Protein AF-A0A959TB18-F1 (afdb_monomer)

Sequence (95 aa):
MDSKVKIVDEQTGRIMEGRRYSDGLHQAIESKENVKVEAATQTYATVTLQNYFRMYHKLSGMTGTAETEAQEFWDIYKLDVMVIPTNRPVVRQDS

Structure (mmCIF, N/CA/C/O backbone):
data_AF-A0A959TB18-F1
#
_entry.id   AF-A0A959TB18-F1
#
loop_
_atom_site.group_PDB
_atom_site.id
_atom_site.type_symbol
_atom_site.label_atom_id
_atom_site.label_alt_id
_atom_site.label_comp_id
_atom_site.label_asym_id
_atom_site.label_entity_id
_atom_site.label_seq_id
_atom_site.pdbx_PDB_ins_code
_atom_site.Cartn_x
_atom_site.Cartn_y
_atom_site.Cartn_z
_atom_site.occupancy
_atom_site.B_iso_or_equiv
_atom_site.auth_seq_id
_atom_site.auth_comp_id
_atom_site.auth_asym_id
_atom_site.auth_atom_id
_atom_site.pdbx_PDB_model_num
ATOM 1 N N . MET A 1 1 ? -10.235 22.723 35.438 1.00 44.12 1 MET A N 1
ATOM 2 C CA . MET A 1 1 ? -9.561 21.408 35.428 1.00 44.12 1 MET A CA 1
ATOM 3 C C . MET A 1 1 ? -10.374 20.520 34.515 1.00 44.12 1 MET A C 1
ATOM 5 O O . MET A 1 1 ? -11.566 20.402 34.759 1.00 44.12 1 MET A O 1
ATOM 9 N N . ASP A 1 2 ? -9.782 20.018 33.432 1.00 63.84 2 ASP A N 1
ATOM 10 C CA . ASP A 1 2 ? -10.493 19.215 32.433 1.00 63.84 2 ASP A CA 1
ATOM 11 C C . ASP A 1 2 ? -11.158 17.999 33.082 1.00 63.84 2 ASP A C 1
ATOM 13 O O . ASP A 1 2 ? -10.480 17.104 33.585 1.00 63.84 2 ASP A O 1
ATOM 17 N N . SER A 1 3 ? -12.490 17.973 33.086 1.00 73.62 3 SER A N 1
ATOM 18 C CA . SER A 1 3 ? -13.300 16.845 33.545 1.00 73.62 3 SER A CA 1
ATOM 19 C C . SER A 1 3 ? -13.194 15.695 32.541 1.00 73.62 3 SER A C 1
ATOM 21 O O . SER A 1 3 ? -14.125 15.463 31.781 1.00 73.62 3 SER A O 1
ATOM 23 N N . LYS A 1 4 ? -12.042 15.019 32.474 1.00 80.25 4 LYS A N 1
ATOM 24 C CA . LYS A 1 4 ? -11.808 13.844 31.621 1.00 80.25 4 LYS A CA 1
ATOM 25 C C . LYS A 1 4 ? -11.140 12.732 32.416 1.00 80.25 4 LYS A C 1
ATOM 27 O O . LYS A 1 4 ? -10.261 12.991 33.238 1.00 80.25 4 LYS A O 1
ATOM 32 N N . VAL A 1 5 ? -11.527 11.492 32.136 1.00 86.31 5 VAL A N 1
ATOM 33 C CA . VAL A 1 5 ? -10.887 10.308 32.715 1.00 86.31 5 VAL A CA 1
ATOM 34 C C . VAL A 1 5 ? -9.513 10.136 32.070 1.00 86.31 5 VAL A C 1
ATOM 36 O O . VAL A 1 5 ? -9.397 10.056 30.848 1.00 86.31 5 VAL A O 1
ATOM 39 N N . LYS A 1 6 ? -8.460 10.075 32.889 1.00 88.50 6 LYS A N 1
ATOM 40 C CA . LYS A 1 6 ? -7.093 9.800 32.435 1.00 88.50 6 LYS A CA 1
ATOM 41 C C . LYS A 1 6 ? -6.610 8.478 33.022 1.00 88.50 6 LYS A C 1
ATOM 43 O O . LYS A 1 6 ? -6.776 8.234 34.213 1.00 88.50 6 LYS A O 1
ATOM 48 N N . ILE A 1 7 ? -6.016 7.633 32.183 1.00 89.88 7 ILE A N 1
ATOM 49 C CA . ILE A 1 7 ? -5.442 6.354 32.616 1.00 89.88 7 ILE A CA 1
ATOM 50 C C . ILE A 1 7 ? -4.063 6.621 33.221 1.00 89.88 7 ILE A C 1
ATOM 52 O O . ILE A 1 7 ? -3.277 7.389 32.662 1.00 89.88 7 ILE A O 1
ATOM 56 N N . VAL A 1 8 ? -3.782 5.993 34.359 1.00 90.75 8 VAL A N 1
ATOM 57 C CA . VAL A 1 8 ? -2.499 6.085 35.058 1.00 90.75 8 VAL A CA 1
ATOM 58 C C . VAL A 1 8 ? -1.816 4.726 34.997 1.00 90.75 8 VAL A C 1
ATOM 60 O O . VAL A 1 8 ? -2.454 3.700 35.219 1.00 90.75 8 VAL A O 1
ATOM 63 N N . ASP A 1 9 ? -0.531 4.730 34.663 1.00 91.88 9 ASP A N 1
ATOM 64 C CA . ASP A 1 9 ? 0.304 3.534 34.674 1.00 91.88 9 ASP A CA 1
ATOM 65 C C . ASP A 1 9 ? 0.557 3.057 36.116 1.00 91.88 9 ASP A C 1
ATOM 67 O O . ASP A 1 9 ? 0.961 3.845 36.972 1.00 91.88 9 ASP A O 1
ATOM 71 N N . GLU A 1 10 ? 0.327 1.769 36.381 1.00 90.88 10 GLU A N 1
ATOM 72 C CA . GLU A 1 10 ? 0.378 1.192 37.733 1.00 90.88 10 GLU A CA 1
ATOM 73 C C . GLU A 1 10 ? 1.789 1.204 38.343 1.00 90.88 10 GLU A C 1
ATOM 75 O O . GLU A 1 10 ? 1.941 1.384 39.549 1.00 90.88 10 GLU A O 1
ATOM 80 N N . GLN A 1 11 ? 2.833 1.051 37.524 1.00 88.75 11 GLN A N 1
ATOM 81 C CA . GLN A 1 11 ? 4.213 0.966 38.008 1.00 88.75 11 GLN A CA 1
ATOM 82 C C . GLN A 1 11 ? 4.833 2.344 38.241 1.00 88.75 11 GLN A C 1
ATOM 84 O O . GLN A 1 11 ? 5.608 2.538 39.175 1.00 88.75 11 GLN A O 1
ATOM 89 N N . THR A 1 12 ? 4.528 3.301 37.365 1.00 90.44 12 THR A N 1
ATOM 90 C CA . THR A 1 12 ? 5.213 4.599 37.319 1.00 90.44 12 THR A CA 1
ATOM 91 C C . THR A 1 12 ? 4.365 5.760 37.825 1.00 90.44 12 THR A C 1
ATOM 93 O O . THR A 1 12 ? 4.899 6.852 38.027 1.00 90.44 12 THR A O 1
ATOM 96 N N . GLY A 1 13 ? 3.051 5.570 37.988 1.00 89.00 13 GLY A N 1
ATOM 97 C CA . GLY A 1 13 ? 2.113 6.633 38.358 1.00 89.00 13 GLY A CA 1
ATOM 98 C C . GLY A 1 13 ? 1.964 7.720 37.288 1.00 89.00 13 GLY A C 1
ATOM 99 O O . GLY A 1 13 ? 1.396 8.780 37.553 1.00 89.00 13 GLY A O 1
ATOM 100 N N . ARG A 1 14 ? 2.495 7.499 36.076 1.00 90.81 14 ARG A N 1
ATOM 101 C CA . ARG A 1 14 ? 2.451 8.481 34.989 1.00 90.81 14 ARG A CA 1
ATOM 102 C C . ARG A 1 14 ? 1.101 8.458 34.285 1.00 90.81 14 ARG A C 1
ATOM 104 O O . ARG A 1 14 ? 0.519 7.403 34.044 1.00 90.81 14 ARG A O 1
ATOM 111 N N . ILE A 1 15 ? 0.642 9.644 33.901 1.00 88.25 15 ILE A N 1
ATOM 112 C CA . ILE A 1 15 ? -0.571 9.822 33.104 1.00 88.25 15 ILE A CA 1
ATOM 113 C C . ILE A 1 15 ? -0.301 9.366 31.667 1.00 88.25 15 ILE A C 1
ATOM 115 O O . ILE A 1 15 ? 0.606 9.869 31.005 1.00 88.25 15 ILE A O 1
ATOM 119 N N . MET A 1 16 ? -1.122 8.444 31.173 1.00 86.75 16 MET A N 1
ATOM 120 C CA . MET A 1 16 ? -1.085 7.960 29.797 1.00 86.75 16 MET A CA 1
ATOM 121 C C . MET A 1 16 ? -2.039 8.786 28.928 1.00 86.75 16 MET A C 1
ATOM 123 O O . MET A 1 16 ? -3.206 8.432 28.750 1.00 86.75 16 MET A O 1
ATOM 127 N N . GLU A 1 17 ? -1.561 9.914 28.401 1.00 82.00 17 GLU A N 1
ATOM 128 C CA . GLU A 1 17 ? -2.390 10.777 27.552 1.00 82.00 17 GLU A CA 1
ATOM 129 C C . GLU A 1 17 ? -2.829 10.066 26.261 1.00 82.00 17 GLU A C 1
ATOM 131 O O . GLU A 1 17 ? -2.062 9.340 25.631 1.00 82.00 17 GLU A O 1
ATOM 136 N N . GLY A 1 18 ? -4.100 10.243 25.889 1.00 78.88 18 GLY A N 1
ATOM 137 C CA . GLY A 1 18 ? -4.691 9.657 24.681 1.00 78.88 18 GLY A CA 1
ATOM 138 C C . GLY A 1 18 ? -5.085 8.178 24.779 1.00 78.88 18 GLY A C 1
ATOM 139 O O . GLY A 1 18 ? -5.758 7.682 23.876 1.00 78.88 18 GLY A O 1
ATOM 140 N N . ARG A 1 19 ? -4.737 7.462 25.859 1.00 86.19 19 ARG A N 1
ATOM 141 C CA . ARG A 1 19 ? -5.213 6.085 26.064 1.00 86.19 19 ARG A CA 1
ATOM 142 C C . ARG A 1 19 ? -6.651 6.058 26.583 1.00 86.19 19 ARG A C 1
ATOM 144 O O . ARG A 1 19 ? -6.992 6.755 27.536 1.00 86.19 19 ARG A O 1
ATOM 151 N N . ARG A 1 20 ? -7.469 5.180 25.996 1.00 86.50 20 ARG A N 1
ATOM 152 C CA . ARG A 1 20 ? -8.835 4.856 26.435 1.00 86.50 20 ARG A CA 1
ATOM 153 C C . ARG A 1 20 ? -8.975 3.343 26.589 1.00 86.50 20 ARG A C 1
ATOM 155 O O . ARG A 1 20 ? -8.254 2.590 25.939 1.00 86.50 20 ARG A O 1
ATOM 162 N N . TYR A 1 21 ? -9.887 2.906 27.452 1.00 85.62 21 TYR A N 1
ATOM 163 C CA . TYR A 1 21 ? -10.247 1.491 27.552 1.00 85.62 21 TYR A CA 1
ATOM 164 C C . TYR A 1 21 ? -11.178 1.102 26.394 1.00 85.62 21 TYR A C 1
ATOM 166 O O . TYR A 1 21 ? -12.058 1.877 26.018 1.00 85.62 21 TYR A O 1
ATOM 174 N N . SER A 1 22 ? -10.974 -0.086 25.828 1.00 83.69 22 SER A N 1
ATOM 175 C CA . SER A 1 22 ? -11.767 -0.607 24.708 1.00 83.69 22 SER A CA 1
ATOM 176 C C . SER A 1 22 ? -13.164 -1.080 25.141 1.00 83.69 22 SER A C 1
ATOM 178 O O . SER A 1 22 ? -13.504 -1.053 26.324 1.00 83.69 22 SER A O 1
ATOM 180 N N . ASP A 1 23 ? -13.976 -1.507 24.170 1.00 82.25 23 ASP A N 1
ATOM 181 C CA . ASP A 1 23 ? -15.240 -2.235 24.376 1.00 82.25 23 ASP A CA 1
ATOM 182 C C . ASP A 1 23 ? -16.279 -1.521 25.256 1.00 82.25 23 ASP A C 1
ATOM 184 O O . ASP A 1 23 ? -17.047 -2.144 25.985 1.00 82.25 23 ASP A O 1
ATOM 188 N N . GLY A 1 24 ? -16.313 -0.187 25.205 1.00 83.50 24 GLY A N 1
ATOM 189 C CA . GLY A 1 24 ? -17.279 0.607 25.970 1.00 83.50 24 GLY A CA 1
ATOM 190 C C . GLY A 1 24 ? -16.896 0.828 27.439 1.00 83.50 24 GLY A C 1
ATOM 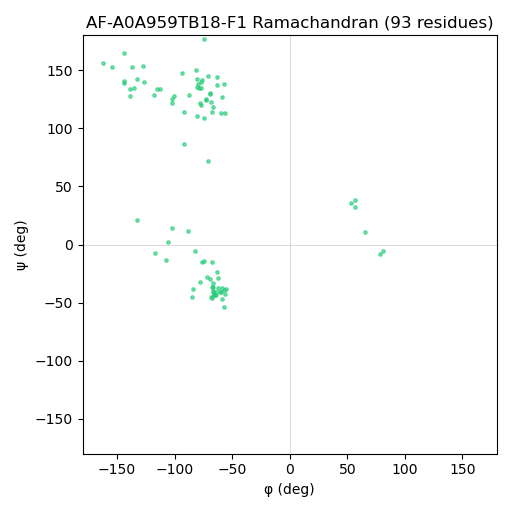191 O O . GLY A 1 24 ? -17.562 1.594 28.139 1.00 83.50 24 GLY A O 1
ATOM 192 N N . LEU A 1 25 ? -15.817 0.200 27.923 1.00 89.00 25 LEU A N 1
ATOM 193 C CA . LEU A 1 25 ? -15.403 0.279 29.326 1.00 89.00 25 LEU A CA 1
ATOM 194 C C . LEU A 1 25 ? -15.040 1.711 29.732 1.00 89.00 25 LEU A C 1
ATOM 196 O O . LEU A 1 25 ? -15.353 2.148 30.837 1.00 89.00 25 LEU A O 1
ATOM 200 N N . HIS A 1 26 ? -14.410 2.469 28.836 1.00 88.69 26 HIS A N 1
ATOM 201 C CA . HIS A 1 26 ? -14.037 3.849 29.129 1.00 88.69 26 HIS A CA 1
ATOM 202 C C . HIS A 1 26 ? -15.267 4.747 29.298 1.00 88.69 26 HIS A C 1
ATOM 204 O O . HIS A 1 26 ? -15.316 5.547 30.226 1.00 88.69 26 HIS A O 1
ATOM 210 N N . GLN A 1 27 ? -16.292 4.549 28.468 1.00 87.69 27 GLN A N 1
ATOM 211 C CA . GLN A 1 27 ? -17.565 5.260 28.549 1.00 87.69 27 GLN A CA 1
ATOM 212 C C . GLN A 1 27 ? -18.331 4.889 29.823 1.00 87.69 27 GLN A C 1
ATOM 214 O O . GLN A 1 27 ? -18.957 5.752 30.440 1.00 87.69 27 GLN A O 1
ATOM 219 N N . ALA A 1 28 ? -18.256 3.626 30.255 1.00 89.31 28 ALA A N 1
ATOM 220 C CA . ALA A 1 28 ? -18.831 3.188 31.524 1.00 89.31 28 ALA A CA 1
ATOM 221 C C . ALA A 1 28 ? -18.154 3.874 32.723 1.00 89.31 28 ALA A C 1
ATOM 223 O O . ALA A 1 28 ? -1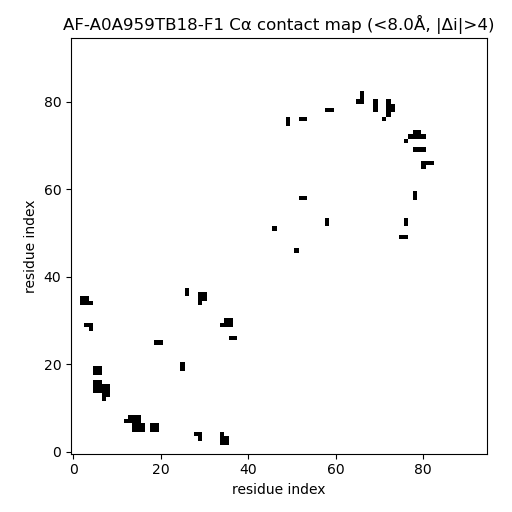8.839 4.303 33.650 1.00 89.31 28 ALA A O 1
ATOM 224 N N . ILE A 1 29 ? -16.826 4.035 32.688 1.00 90.00 29 ILE A N 1
ATOM 225 C CA . ILE A 1 29 ? -16.070 4.749 33.729 1.00 90.00 29 ILE A CA 1
ATOM 226 C C . ILE A 1 29 ? -16.393 6.248 33.705 1.00 90.00 29 IL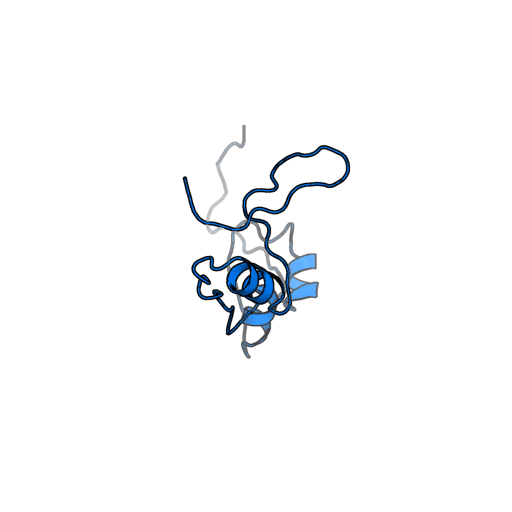E A C 1
ATOM 228 O O . ILE A 1 29 ? -16.673 6.816 34.755 1.00 90.00 29 ILE A O 1
ATOM 232 N N . GLU A 1 30 ? -16.421 6.881 32.529 1.00 89.94 30 GLU A N 1
ATOM 233 C CA . GLU A 1 30 ? -16.841 8.283 32.387 1.00 89.94 30 GLU A CA 1
ATOM 234 C C . GLU A 1 30 ? -18.252 8.496 32.959 1.00 89.94 30 GLU A C 1
ATOM 23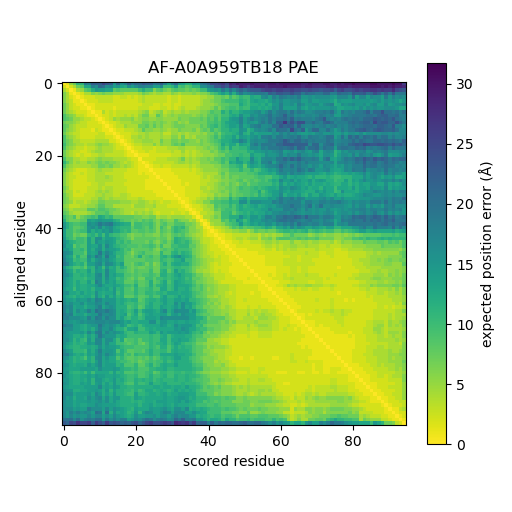6 O O . GLU A 1 30 ? -18.473 9.436 33.719 1.00 89.94 30 GLU A O 1
ATOM 241 N N . SER A 1 31 ? -19.179 7.572 32.684 1.00 87.81 31 SER A N 1
ATOM 242 C CA . SER A 1 31 ? -20.546 7.612 33.220 1.00 87.81 31 SER A CA 1
ATOM 243 C C . SER A 1 31 ? -20.584 7.440 34.741 1.00 87.81 31 SER A C 1
ATOM 245 O O . SER A 1 31 ? -21.299 8.169 35.425 1.00 87.81 31 SER A O 1
ATOM 247 N N . LYS A 1 32 ? -19.800 6.501 35.288 1.00 91.44 32 LYS A N 1
ATOM 248 C CA . LYS A 1 32 ? -19.695 6.255 36.736 1.00 91.44 32 LYS A CA 1
ATOM 249 C C . LYS A 1 32 ? -19.182 7.486 37.488 1.00 91.44 32 LYS A C 1
ATOM 251 O O . LYS A 1 32 ? -19.685 7.796 38.562 1.00 91.44 32 LYS A O 1
ATOM 256 N N . GLU A 1 33 ? -18.198 8.181 36.926 1.00 90.38 33 GLU A N 1
ATOM 257 C CA . GLU A 1 33 ? -17.553 9.343 37.551 1.00 90.38 33 GLU A CA 1
ATOM 258 C C . GLU A 1 33 ? -18.272 10.673 37.235 1.00 90.38 33 GLU A C 1
ATOM 260 O O . GLU A 1 33 ? -17.739 11.747 37.511 1.00 90.38 33 GLU A O 1
ATOM 265 N N . ASN A 1 34 ? -19.488 10.623 36.667 1.00 85.38 34 ASN A N 1
ATOM 266 C CA . ASN A 1 34 ? -20.271 11.794 36.242 1.00 85.38 34 ASN A CA 1
ATOM 267 C C . ASN A 1 34 ? -19.494 12.750 35.314 1.00 85.38 34 ASN A C 1
ATOM 269 O O . ASN A 1 34 ? -19.649 13.973 35.357 1.00 85.38 34 ASN A O 1
ATOM 273 N N . VAL A 1 35 ? -18.649 12.181 34.458 1.00 87.94 35 VAL A N 1
ATOM 274 C CA . VAL A 1 35 ? -17.875 12.893 33.444 1.00 87.94 35 VAL A CA 1
ATOM 275 C C . VAL A 1 35 ? -18.642 12.897 32.120 1.00 87.94 35 VAL A C 1
ATOM 277 O O . VAL A 1 35 ? -19.372 11.962 31.793 1.00 87.94 35 VAL A O 1
ATOM 280 N N . LYS A 1 36 ? -18.481 13.963 31.324 1.00 84.12 36 LYS A N 1
ATOM 281 C CA . LYS A 1 36 ? -19.060 14.033 29.978 1.00 84.12 36 LYS A CA 1
ATOM 282 C C . LYS A 1 36 ? -18.510 12.890 29.120 1.00 84.12 36 LYS A C 1
ATOM 284 O O . LYS A 1 36 ? -17.334 12.904 28.769 1.00 84.12 36 LYS A O 1
ATOM 289 N N . VAL A 1 37 ? -19.383 11.961 28.742 1.00 83.94 37 VAL A N 1
ATOM 290 C CA . VAL A 1 37 ? -19.050 10.866 27.825 1.00 83.94 37 VAL A CA 1
ATOM 291 C C . VAL A 1 37 ? -18.769 11.449 26.444 1.00 83.94 37 VAL A C 1
ATOM 293 O O . VAL A 1 37 ? -19.633 12.087 25.835 1.00 83.94 37 VAL A O 1
ATOM 296 N N . GLU A 1 38 ? -17.550 11.264 25.945 1.00 76.44 38 GLU A N 1
ATOM 297 C CA . GLU A 1 38 ? -17.226 11.670 24.577 1.00 76.44 38 GLU A CA 1
ATOM 298 C C . GLU A 1 38 ? -17.742 10.627 23.586 1.00 76.44 38 GLU A C 1
ATOM 300 O O . GLU A 1 38 ? -17.582 9.421 23.791 1.00 76.44 38 GLU A O 1
ATOM 305 N N . ALA A 1 39 ? -18.323 11.091 22.477 1.00 72.81 39 ALA A N 1
ATOM 306 C CA . ALA A 1 39 ? -18.724 10.210 21.391 1.00 72.81 39 ALA A CA 1
ATOM 307 C C . ALA A 1 39 ? -17.496 9.452 20.864 1.00 72.81 39 ALA A C 1
ATOM 309 O O . ALA A 1 39 ? -16.477 10.058 20.527 1.00 72.81 39 ALA A O 1
ATOM 310 N N . ALA A 1 40 ? -17.586 8.124 20.806 1.00 70.31 40 ALA A N 1
ATOM 311 C CA . ALA A 1 40 ? -16.543 7.320 20.194 1.00 70.31 40 ALA A CA 1
ATOM 312 C C . ALA A 1 40 ? -16.544 7.578 18.684 1.00 70.31 40 ALA A C 1
ATOM 314 O O . ALA A 1 40 ? -17.551 7.360 18.009 1.00 70.31 40 ALA A O 1
ATOM 315 N N . THR A 1 41 ? -15.415 8.024 18.141 1.00 74.19 41 THR A N 1
ATOM 316 C CA . THR A 1 41 ? -15.178 7.949 16.703 1.00 74.19 41 THR A CA 1
ATOM 317 C C . THR A 1 41 ? -15.039 6.480 16.327 1.00 74.19 41 THR A C 1
ATOM 319 O O . THR A 1 41 ? -14.106 5.802 16.753 1.00 74.19 41 THR A O 1
ATOM 322 N N . GLN A 1 42 ? -15.994 5.977 15.550 1.00 77.81 42 GLN A N 1
ATOM 323 C CA . GLN A 1 42 ? -15.983 4.611 15.046 1.00 77.81 42 GLN A CA 1
ATOM 324 C C . GLN A 1 42 ? -15.507 4.602 13.594 1.00 77.81 42 GLN A C 1
ATOM 326 O O . GLN A 1 42 ? -16.050 5.310 12.745 1.00 77.81 42 GLN A O 1
ATOM 331 N N . THR A 1 43 ? -14.510 3.775 13.295 1.00 84.31 43 THR A N 1
ATOM 332 C CA . THR A 1 43 ? -14.124 3.491 11.912 1.00 84.31 43 THR A CA 1
ATOM 333 C C . THR A 1 43 ? -15.173 2.571 11.292 1.00 84.31 43 THR A C 1
ATOM 335 O O . THR A 1 43 ? -15.268 1.405 11.664 1.00 84.31 43 THR A O 1
ATOM 338 N N . TYR A 1 44 ? -15.975 3.096 10.364 1.00 86.69 44 TYR A N 1
ATOM 339 C CA . TYR A 1 44 ? -17.042 2.334 9.697 1.00 86.69 44 TYR A CA 1
ATOM 340 C C . TYR A 1 44 ? -16.531 1.403 8.595 1.00 86.69 44 TYR A C 1
ATOM 342 O O . TYR A 1 44 ? -17.117 0.352 8.353 1.00 86.69 44 TYR A O 1
ATOM 350 N N . ALA A 1 45 ? -15.457 1.795 7.911 1.00 90.06 45 ALA A N 1
ATOM 351 C CA . ALA A 1 45 ? -14.870 1.030 6.823 1.00 90.06 45 ALA A CA 1
ATOM 352 C C . ALA A 1 45 ? -13.350 1.164 6.853 1.00 90.06 45 ALA A C 1
ATOM 354 O O . ALA A 1 45 ? -12.817 2.251 7.082 1.00 90.06 45 ALA A O 1
ATOM 355 N N . THR A 1 46 ? -12.670 0.056 6.575 1.00 91.94 46 THR A N 1
ATOM 356 C CA . THR A 1 46 ? -11.212 -0.012 6.512 1.00 91.94 46 THR A CA 1
ATOM 357 C C . THR A 1 46 ? -10.817 -0.805 5.280 1.00 91.94 46 THR A C 1
ATOM 359 O O . THR A 1 46 ? -11.354 -1.881 5.028 1.00 91.94 46 THR A O 1
ATOM 362 N N . VAL A 1 47 ? -9.844 -0.296 4.532 1.00 95.88 47 VAL A N 1
ATOM 363 C CA . VAL A 1 47 ? -9.20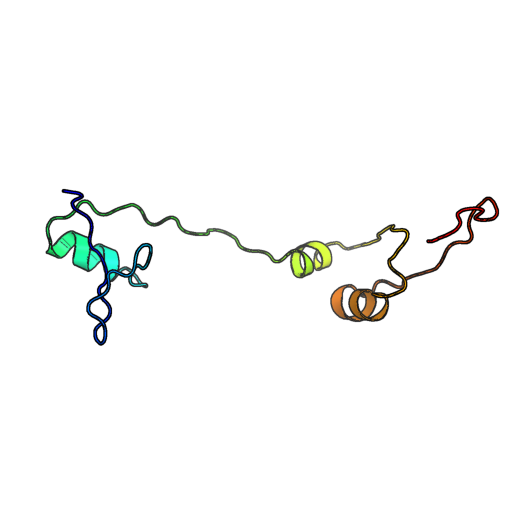7 -1.027 3.439 1.00 95.88 47 VAL A CA 1
ATOM 364 C C . VAL A 1 47 ? -7.730 -0.653 3.397 1.00 95.88 47 VAL A C 1
ATOM 366 O O . VAL A 1 47 ? -7.371 0.506 3.599 1.00 95.88 47 VAL A O 1
ATOM 369 N N . THR A 1 48 ? -6.857 -1.631 3.167 1.00 96.81 48 THR A N 1
ATOM 370 C CA . THR A 1 48 ? -5.446 -1.354 2.872 1.00 96.81 48 THR A CA 1
ATOM 371 C C . THR A 1 48 ? -5.310 -0.989 1.398 1.00 96.81 48 THR A C 1
ATOM 373 O O . THR A 1 48 ? -6.062 -1.496 0.567 1.00 96.81 48 THR A O 1
ATOM 376 N N . LEU A 1 49 ? -4.329 -0.158 1.037 1.00 93.75 49 LEU A N 1
ATOM 377 C CA . LEU A 1 49 ? -4.080 0.172 -0.375 1.00 93.75 49 LEU A CA 1
ATOM 378 C C . LEU A 1 49 ? -3.858 -1.090 -1.226 1.00 93.75 49 LEU A C 1
ATOM 380 O O . LEU A 1 49 ? -4.386 -1.189 -2.330 1.00 93.75 49 LEU A O 1
ATOM 384 N N . GLN A 1 50 ? -3.164 -2.086 -0.668 1.00 92.69 50 GLN A N 1
ATOM 385 C CA . GLN A 1 50 ? -2.938 -3.379 -1.313 1.00 92.69 50 GLN A CA 1
ATOM 386 C C . GLN A 1 50 ? -4.254 -4.076 -1.682 1.00 92.69 50 GLN A C 1
ATOM 388 O O . GLN A 1 50 ? -4.478 -4.421 -2.842 1.00 92.69 50 GLN A O 1
ATOM 393 N N . ASN A 1 51 ? -5.158 -4.244 -0.711 1.00 93.88 51 ASN A N 1
ATOM 394 C CA . ASN A 1 51 ? -6.441 -4.906 -0.948 1.00 93.88 51 ASN A CA 1
ATOM 395 C C . ASN A 1 51 ? -7.347 -4.081 -1.857 1.00 93.88 51 ASN A C 1
ATOM 397 O O . ASN A 1 51 ? -8.025 -4.648 -2.708 1.00 93.88 51 ASN A O 1
ATOM 401 N N . TYR A 1 52 ? -7.315 -2.757 -1.724 1.00 96.88 52 TYR A N 1
ATOM 402 C CA . TYR A 1 52 ? -8.082 -1.861 -2.578 1.00 96.88 52 TYR A CA 1
ATOM 403 C C . TYR A 1 52 ? -7.721 -2.038 -4.060 1.00 96.88 52 TYR A C 1
ATOM 405 O O . TYR A 1 52 ? -8.607 -2.208 -4.894 1.00 96.88 52 TYR A O 1
ATOM 413 N N . PHE A 1 53 ? -6.429 -2.083 -4.402 1.00 96.00 53 PHE A N 1
ATOM 414 C CA . PHE A 1 53 ? -6.005 -2.282 -5.792 1.00 96.00 53 PHE A CA 1
ATOM 415 C C . PHE A 1 53 ? -6.242 -3.706 -6.310 1.00 96.00 53 PHE A C 1
ATOM 417 O O . PHE A 1 53 ? -6.511 -3.884 -7.497 1.00 96.00 53 PHE A O 1
ATOM 424 N N . ARG A 1 54 ? -6.238 -4.720 -5.437 1.00 93.69 54 ARG A N 1
ATOM 425 C CA . ARG A 1 54 ? -6.582 -6.104 -5.814 1.00 93.69 54 ARG A CA 1
ATOM 426 C C . ARG A 1 54 ? -8.052 -6.298 -6.195 1.00 93.69 54 ARG A C 1
ATOM 428 O O . ARG A 1 54 ? -8.383 -7.323 -6.781 1.00 93.69 54 ARG A O 1
ATOM 435 N N . MET A 1 55 ? -8.927 -5.343 -5.878 1.00 94.56 55 MET A N 1
ATOM 436 C CA . MET A 1 55 ? -10.339 -5.391 -6.276 1.00 94.56 55 MET A CA 1
ATOM 437 C C . MET A 1 55 ? -10.564 -5.039 -7.754 1.00 94.56 55 MET A C 1
ATOM 439 O O . MET A 1 55 ? -11.644 -5.301 -8.280 1.00 94.56 55 MET A O 1
ATOM 443 N N . TYR A 1 56 ? -9.580 -4.448 -8.439 1.00 96.75 56 TYR A N 1
ATOM 444 C CA . TYR A 1 56 ? -9.716 -4.087 -9.849 1.00 96.75 56 TYR A CA 1
ATOM 445 C C . TYR A 1 56 ? -9.568 -5.319 -10.744 1.00 96.75 56 TYR A C 1
ATOM 447 O O . TYR A 1 56 ? -8.624 -6.092 -10.609 1.00 96.75 56 TYR A O 1
ATOM 455 N N . HIS A 1 57 ? -10.456 -5.459 -11.733 1.00 94.81 57 HIS A N 1
ATOM 456 C CA . HIS A 1 57 ? -10.351 -6.520 -12.745 1.00 94.81 57 HIS A CA 1
ATOM 457 C C . HIS A 1 57 ? -9.081 -6.414 -13.598 1.00 94.81 57 HIS A C 1
ATOM 459 O O . HIS A 1 57 ? -8.587 -7.416 -14.108 1.00 94.81 57 HIS A O 1
ATOM 465 N N . LYS A 1 58 ? -8.570 -5.192 -13.777 1.00 96.00 58 LYS A N 1
ATOM 466 C CA . LYS A 1 58 ? -7.329 -4.908 -14.490 1.00 96.00 58 LYS A CA 1
ATOM 467 C C . LYS A 1 58 ? -6.557 -3.844 -13.727 1.00 96.00 58 LYS A C 1
ATOM 469 O O . LYS A 1 58 ? -7.102 -2.780 -13.442 1.00 96.00 58 LYS A O 1
ATOM 474 N N . LEU A 1 59 ? -5.294 -4.133 -13.446 1.00 96.81 59 LEU A N 1
ATOM 475 C CA . LEU A 1 59 ? -4.383 -3.240 -12.748 1.00 96.81 59 LEU A CA 1
ATOM 476 C C . LEU A 1 59 ? -3.113 -3.061 -13.585 1.00 96.81 59 LEU A C 1
ATOM 478 O O . LEU A 1 59 ? -2.631 -4.004 -14.207 1.00 96.81 59 LEU A O 1
ATOM 482 N N . SER A 1 60 ? -2.601 -1.835 -13.633 1.00 96.44 60 SER A N 1
ATOM 483 C CA . SER A 1 60 ? -1.362 -1.472 -14.325 1.00 96.44 60 SER A CA 1
ATOM 484 C C . SER A 1 60 ? -0.770 -0.225 -13.678 1.00 96.44 60 SER A C 1
ATOM 486 O O . SER A 1 60 ? -1.520 0.599 -13.154 1.00 96.44 60 SER A O 1
ATOM 488 N N . GLY A 1 61 ? 0.547 -0.056 -13.756 1.00 96.12 61 GLY A N 1
ATOM 489 C CA . GLY A 1 61 ? 1.244 1.104 -13.205 1.00 96.12 61 GLY A CA 1
ATOM 490 C C . GLY A 1 61 ? 2.423 1.532 -14.072 1.00 96.12 61 GLY A C 1
ATOM 491 O O . GLY A 1 61 ? 2.866 0.789 -14.944 1.00 96.12 61 GLY A O 1
ATOM 492 N N . MET A 1 62 ? 2.918 2.745 -13.830 1.00 97.12 62 MET A N 1
ATOM 493 C CA . MET A 1 62 ? 4.104 3.286 -14.490 1.00 97.12 62 MET A CA 1
ATOM 494 C C . MET A 1 62 ? 4.970 4.025 -13.472 1.00 97.12 62 MET A C 1
ATOM 496 O O . MET A 1 62 ? 4.466 4.811 -12.672 1.00 97.12 62 MET A O 1
ATOM 500 N N . THR A 1 63 ? 6.272 3.766 -13.493 1.00 96.88 63 THR A N 1
ATOM 501 C CA . THR A 1 63 ? 7.271 4.482 -12.694 1.00 96.88 63 THR A CA 1
ATOM 502 C C . THR A 1 63 ? 8.661 4.234 -13.282 1.00 96.88 63 THR A C 1
ATOM 504 O 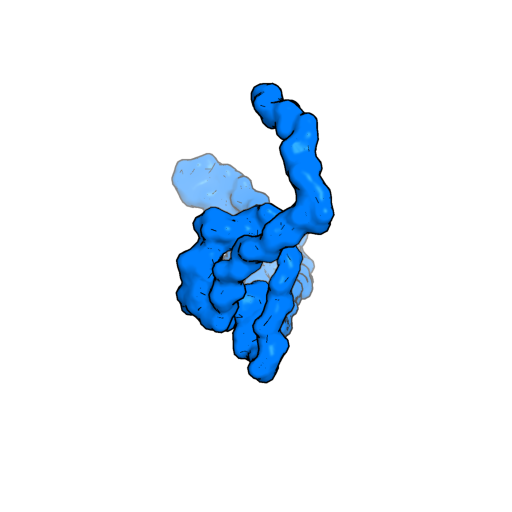O . THR A 1 63 ? 8.874 3.236 -13.967 1.00 96.88 63 THR A O 1
ATOM 507 N N . GLY A 1 64 ? 9.604 5.143 -13.028 1.00 96.06 64 GLY A N 1
ATOM 508 C CA . GLY A 1 64 ? 10.992 5.020 -13.483 1.00 96.06 64 GLY A CA 1
ATOM 509 C C . GLY A 1 64 ? 11.878 4.149 -12.588 1.00 96.06 64 GLY A C 1
ATOM 510 O O . GLY A 1 64 ? 13.034 3.936 -12.927 1.00 96.06 64 GLY A O 1
ATOM 511 N N . THR A 1 65 ? 11.367 3.677 -11.448 1.00 94.88 65 THR A N 1
ATOM 512 C CA . THR A 1 65 ? 12.172 3.015 -10.404 1.00 94.88 65 THR A CA 1
ATOM 513 C C . THR A 1 65 ? 11.555 1.706 -9.899 1.00 94.88 65 THR A C 1
ATOM 515 O O . THR A 1 65 ? 11.860 1.281 -8.794 1.00 94.88 65 THR A O 1
ATOM 518 N N . ALA A 1 66 ? 10.660 1.068 -10.663 1.00 94.62 66 ALA A N 1
ATOM 519 C CA . ALA A 1 66 ? 9.987 -0.167 -10.225 1.00 94.62 66 ALA A CA 1
ATOM 520 C C . ALA A 1 66 ? 10.876 -1.417 -10.266 1.00 94.62 66 ALA A C 1
ATOM 522 O O . ALA A 1 66 ? 10.489 -2.437 -9.706 1.00 94.62 66 ALA A O 1
ATOM 523 N N . GLU A 1 67 ? 12.025 -1.365 -10.943 1.00 94.94 67 GLU A N 1
ATOM 524 C CA . GLU A 1 67 ? 12.878 -2.539 -11.158 1.00 94.94 67 GLU A CA 1
ATOM 525 C C . GLU A 1 67 ? 13.337 -3.182 -9.841 1.00 94.94 67 GLU A C 1
ATOM 527 O O . GLU A 1 67 ? 13.346 -4.405 -9.732 1.00 94.94 67 GLU A O 1
ATOM 532 N N . THR A 1 68 ? 13.636 -2.378 -8.817 1.00 95.44 68 THR A N 1
ATOM 533 C CA . THR A 1 68 ? 14.085 -2.890 -7.512 1.00 95.44 68 THR A CA 1
ATOM 534 C C . THR A 1 68 ? 12.981 -3.616 -6.745 1.00 95.44 68 THR A C 1
ATOM 536 O O . THR A 1 68 ? 13.268 -4.560 -6.018 1.00 95.44 68 THR A O 1
ATOM 539 N N . GLU A 1 69 ? 11.719 -3.231 -6.958 1.00 95.75 69 GLU A N 1
ATOM 540 C CA . GLU A 1 69 ? 10.550 -3.755 -6.236 1.00 95.75 69 GLU A CA 1
ATOM 541 C C . GLU A 1 69 ? 9.750 -4.778 -7.062 1.00 95.75 69 GLU A C 1
ATOM 543 O O . GLU A 1 69 ? 8.606 -5.104 -6.736 1.00 95.75 69 GLU A O 1
ATOM 548 N N . ALA A 1 70 ? 10.320 -5.292 -8.158 1.00 95.31 70 ALA A N 1
ATOM 549 C CA . ALA A 1 70 ? 9.612 -6.167 -9.094 1.00 95.31 70 ALA A CA 1
ATOM 550 C C . ALA A 1 70 ? 9.028 -7.423 -8.422 1.00 95.31 70 ALA A C 1
ATOM 552 O O . ALA A 1 70 ? 7.898 -7.818 -8.715 1.00 95.31 70 ALA A O 1
ATOM 553 N N . GLN A 1 71 ? 9.767 -8.013 -7.479 1.00 96.56 71 GLN A N 1
ATOM 554 C CA . GLN A 1 71 ? 9.311 -9.185 -6.730 1.00 96.56 71 GLN A CA 1
ATOM 555 C C . GLN A 1 71 ? 8.080 -8.866 -5.867 1.00 96.56 71 GLN A C 1
ATOM 557 O O . GLN A 1 71 ? 7.107 -9.621 -5.875 1.00 96.56 71 GLN A O 1
ATOM 562 N N . GLU A 1 72 ? 8.075 -7.725 -5.172 1.00 95.94 72 GLU A N 1
ATOM 563 C CA . GLU A 1 72 ? 6.947 -7.315 -4.331 1.00 95.94 72 GLU A CA 1
ATOM 564 C C . GLU A 1 72 ? 5.697 -7.018 -5.178 1.00 95.94 72 GLU A C 1
ATOM 566 O O . GLU A 1 72 ? 4.587 -7.445 -4.836 1.00 95.94 72 GLU A O 1
ATOM 571 N N . PHE A 1 73 ? 5.869 -6.357 -6.331 1.00 96.25 73 PHE A N 1
ATOM 572 C CA . PHE A 1 73 ? 4.773 -6.111 -7.272 1.00 96.25 73 PHE A CA 1
ATOM 573 C C . PHE A 1 73 ? 4.128 -7.409 -7.771 1.00 96.25 73 PHE A C 1
ATOM 575 O O . PHE A 1 73 ? 2.894 -7.506 -7.834 1.00 96.25 73 PHE A O 1
ATOM 582 N N . TRP A 1 74 ? 4.929 -8.432 -8.064 1.00 95.25 74 TRP A N 1
ATOM 583 C CA . TRP A 1 74 ? 4.415 -9.739 -8.453 1.00 95.25 74 TRP A CA 1
ATOM 584 C C . TRP A 1 74 ? 3.698 -10.450 -7.301 1.00 95.25 74 TRP A C 1
ATOM 586 O O . TRP A 1 74 ? 2.588 -10.975 -7.466 1.00 95.25 74 TRP A O 1
ATOM 596 N N . ASP A 1 75 ? 4.292 -10.467 -6.112 1.00 95.44 75 ASP A N 1
ATOM 597 C CA . ASP A 1 75 ? 3.763 -11.222 -4.980 1.00 95.4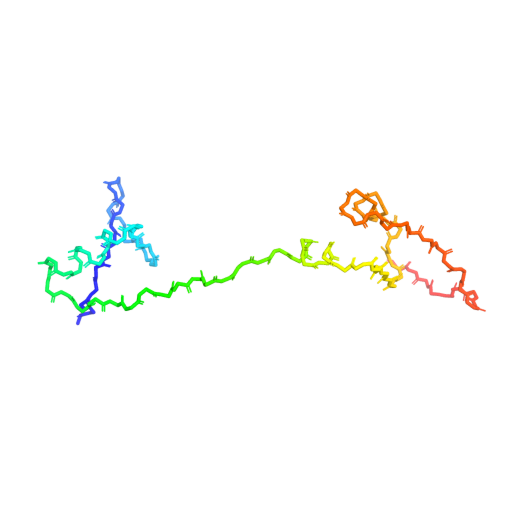4 75 ASP A CA 1
ATOM 598 C C . ASP A 1 75 ? 2.420 -10.670 -4.501 1.00 95.44 75 ASP A C 1
ATOM 600 O O . ASP A 1 75 ? 1.469 -11.440 -4.313 1.00 95.44 75 ASP A O 1
ATOM 604 N N . ILE A 1 76 ? 2.303 -9.343 -4.413 1.00 94.44 76 ILE A N 1
ATOM 605 C CA . ILE A 1 76 ? 1.109 -8.670 -3.896 1.00 94.44 76 ILE A CA 1
ATOM 606 C C . ILE A 1 76 ? 0.045 -8.479 -4.982 1.00 94.44 76 ILE A C 1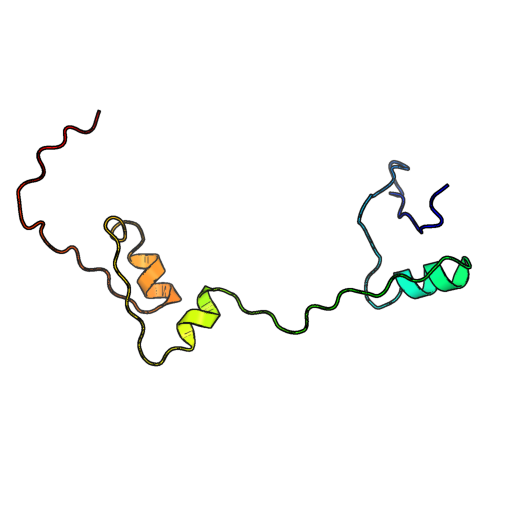
ATOM 608 O O . ILE A 1 76 ? -1.136 -8.746 -4.722 1.00 94.44 76 ILE A O 1
ATOM 612 N N . TYR A 1 77 ? 0.445 -8.035 -6.179 1.00 96.44 77 TYR A N 1
ATOM 613 C CA . TYR A 1 77 ? -0.471 -7.551 -7.220 1.00 96.44 77 TYR A CA 1
ATOM 614 C C . TYR A 1 77 ? -0.474 -8.375 -8.509 1.00 96.44 77 TYR A C 1
ATOM 616 O O . TYR A 1 77 ? -1.320 -8.121 -9.364 1.00 96.44 77 TYR A O 1
ATOM 624 N N . LYS A 1 78 ? 0.432 -9.352 -8.658 1.00 94.94 78 LYS A N 1
ATOM 625 C CA . LYS A 1 78 ? 0.636 -10.102 -9.913 1.00 94.94 78 LYS A CA 1
ATOM 626 C C . LYS A 1 78 ? 0.947 -9.172 -11.091 1.00 94.94 78 LYS A C 1
ATOM 628 O O . LYS A 1 78 ? 0.463 -9.378 -12.201 1.00 94.94 78 LYS A O 1
ATOM 633 N N . LEU A 1 79 ? 1.723 -8.123 -10.818 1.00 96.69 79 LEU A N 1
ATOM 634 C CA . LEU A 1 79 ? 2.189 -7.173 -11.820 1.00 96.69 79 LEU A CA 1
ATOM 635 C C . LEU A 1 79 ? 3.642 -7.470 -12.175 1.00 96.69 79 LEU A C 1
ATOM 637 O O . LEU A 1 79 ? 4.511 -7.405 -11.308 1.00 96.69 79 LEU A O 1
ATOM 641 N N . ASP A 1 80 ? 3.889 -7.739 -13.451 1.00 96.38 80 ASP A N 1
ATOM 642 C CA . ASP A 1 80 ? 5.239 -7.781 -14.001 1.00 96.38 80 ASP A CA 1
ATOM 643 C C . ASP A 1 80 ? 5.787 -6.365 -14.190 1.00 96.38 80 ASP A C 1
ATOM 645 O O . ASP A 1 80 ? 5.078 -5.449 -14.624 1.00 96.38 80 ASP A O 1
ATOM 649 N N . VAL A 1 81 ? 7.076 -6.193 -13.907 1.00 97.19 81 VAL A N 1
ATOM 650 C CA . VAL A 1 81 ? 7.803 -4.948 -14.167 1.00 97.19 81 VAL A CA 1
ATOM 651 C C . VAL A 1 81 ? 8.641 -5.123 -15.426 1.00 97.19 81 VAL A C 1
ATOM 653 O O . VAL A 1 81 ? 9.460 -6.032 -15.516 1.00 97.19 81 VAL A O 1
ATOM 656 N N . MET A 1 82 ? 8.459 -4.225 -16.395 1.00 96.62 82 MET A N 1
ATOM 657 C CA . MET A 1 82 ? 9.280 -4.173 -17.604 1.00 96.62 82 MET A CA 1
ATOM 658 C C . MET A 1 82 ? 10.034 -2.849 -17.690 1.00 96.62 82 MET A C 1
ATOM 660 O O . MET A 1 82 ? 9.431 -1.777 -17.608 1.00 96.62 82 MET A O 1
ATOM 664 N N . VAL A 1 83 ? 11.350 -2.925 -17.906 1.00 95.81 83 VAL A N 1
ATOM 665 C CA . VAL A 1 83 ? 12.202 -1.753 -18.133 1.00 95.81 83 VAL A CA 1
ATOM 666 C C . VAL A 1 83 ? 12.072 -1.318 -19.590 1.00 95.81 83 VAL A C 1
ATOM 668 O O . VAL A 1 83 ? 12.513 -2.007 -20.509 1.00 95.81 83 VAL A O 1
ATOM 671 N N . ILE A 1 84 ? 11.446 -0.163 -19.805 1.00 96.25 84 ILE A N 1
ATOM 672 C CA . ILE A 1 84 ? 11.286 0.422 -21.138 1.00 96.25 84 ILE A CA 1
ATOM 673 C C . ILE A 1 84 ? 12.513 1.288 -21.460 1.00 96.25 84 ILE A C 1
ATOM 675 O O . ILE A 1 84 ? 12.864 2.153 -20.652 1.00 96.25 84 ILE A O 1
ATOM 679 N N . PRO A 1 85 ? 13.166 1.104 -22.625 1.00 95.50 85 PRO A N 1
ATOM 680 C CA . PRO A 1 85 ? 14.324 1.904 -23.002 1.00 95.50 85 PRO A CA 1
ATOM 681 C C . PRO A 1 85 ? 13.960 3.384 -23.154 1.00 95.50 85 PRO A C 1
ATOM 683 O O . PRO A 1 85 ? 12.881 3.743 -23.635 1.00 95.50 85 PRO A O 1
ATOM 686 N N . THR A 1 86 ? 14.880 4.264 -22.764 1.00 96.31 86 THR A N 1
ATOM 687 C CA . THR A 1 86 ? 14.689 5.708 -22.903 1.00 96.31 86 THR A CA 1
ATOM 688 C C . THR A 1 86 ? 14.756 6.126 -24.371 1.00 96.31 86 THR A C 1
ATOM 690 O O . THR A 1 86 ? 15.554 5.618 -25.153 1.00 96.31 86 THR A O 1
ATOM 693 N N . ASN A 1 87 ? 13.954 7.123 -24.752 1.00 96.62 87 ASN A N 1
ATOM 694 C CA . ASN A 1 87 ? 13.957 7.653 -26.122 1.00 96.62 87 ASN A CA 1
ATOM 695 C C . ASN A 1 87 ? 15.302 8.299 -26.522 1.00 96.62 87 ASN A C 1
ATOM 697 O O . ASN A 1 87 ? 15.612 8.445 -27.701 1.00 96.62 87 ASN A O 1
ATOM 701 N N . ARG A 1 88 ? 16.094 8.746 -25.540 1.00 96.25 88 ARG A N 1
ATOM 702 C CA . ARG A 1 88 ? 17.415 9.358 -25.737 1.00 96.25 88 ARG A CA 1
ATOM 703 C C . ARG A 1 88 ? 18.408 8.808 -24.708 1.00 96.25 88 ARG A C 1
ATOM 705 O O . ARG A 1 88 ? 17.966 8.444 -23.613 1.00 96.25 88 ARG A O 1
ATOM 712 N N . PRO A 1 89 ? 19.719 8.786 -25.013 1.00 95.25 89 PRO A N 1
ATOM 713 C CA . PRO A 1 89 ? 20.742 8.412 -24.041 1.00 95.25 89 PRO A CA 1
ATOM 714 C C . PRO A 1 89 ? 20.687 9.304 -22.797 1.00 95.25 89 PRO A C 1
ATOM 716 O O . PRO A 1 89 ? 20.520 10.522 -22.905 1.00 95.25 89 PRO A O 1
ATOM 719 N N . VAL A 1 90 ? 20.833 8.701 -21.618 1.00 94.06 90 VAL A N 1
ATOM 720 C CA . VAL A 1 90 ? 20.902 9.437 -20.351 1.00 94.06 90 VAL A CA 1
ATOM 721 C C . VAL A 1 90 ? 22.294 10.052 -20.226 1.00 94.06 90 VAL A C 1
ATOM 723 O O . VAL A 1 90 ? 23.292 9.344 -20.230 1.00 94.06 90 VAL A O 1
ATOM 726 N N . VAL A 1 91 ? 22.354 11.381 -20.131 1.00 96.12 91 VAL A N 1
ATOM 727 C CA . VAL A 1 91 ? 23.610 12.154 -20.030 1.00 96.12 91 VAL A CA 1
ATOM 728 C C . VAL A 1 91 ? 23.869 12.699 -18.624 1.00 96.12 91 VAL A C 1
ATOM 730 O O . VAL A 1 91 ? 24.826 13.439 -18.407 1.00 96.12 91 VAL A O 1
ATOM 733 N N . ARG A 1 92 ? 22.989 12.379 -17.669 1.00 96.31 92 ARG A N 1
ATOM 734 C CA . ARG A 1 92 ? 23.118 12.819 -16.280 1.00 96.31 92 ARG A CA 1
ATOM 735 C C . ARG A 1 92 ? 24.306 12.102 -15.637 1.00 96.31 92 ARG A C 1
ATOM 737 O O . ARG A 1 92 ? 24.404 10.884 -15.730 1.00 96.31 92 ARG A O 1
ATOM 744 N N . GLN A 1 93 ? 25.182 12.865 -14.993 1.00 94.50 93 GLN A N 1
ATOM 745 C CA . GLN A 1 93 ? 26.235 12.327 -14.137 1.00 94.50 93 GLN A CA 1
ATOM 746 C C . GLN A 1 93 ? 25.685 12.269 -12.716 1.00 94.50 93 GLN A C 1
ATOM 748 O O . GLN A 1 93 ? 25.366 13.311 -12.143 1.00 94.50 93 GLN A O 1
ATOM 753 N N . ASP A 1 94 ? 25.522 11.058 -12.194 1.00 90.12 94 ASP A N 1
ATOM 754 C CA . ASP A 1 94 ? 25.154 10.859 -10.796 1.00 90.12 94 ASP A CA 1
ATOM 755 C C . ASP A 1 94 ? 26.411 11.071 -9.943 1.00 90.12 94 ASP A C 1
ATOM 757 O O . ASP A 1 94 ? 27.449 10.458 -10.199 1.00 90.12 94 ASP A O 1
ATOM 761 N N . SER A 1 95 ? 26.332 12.031 -9.018 1.00 78.62 95 SER A N 1
ATOM 762 C CA . SER A 1 95 ? 27.418 12.452 -8.122 1.00 78.62 95 SER A CA 1
ATOM 763 C C . SER A 1 95 ? 27.552 11.558 -6.901 1.00 78.62 95 SER A C 1
ATOM 765 O O . SER A 1 95 ? 26.479 11.221 -6.350 1.00 78.62 95 SER A O 1
#

Mean predicted aligned error: 9.0 Å

Solvent-accessible surface area (backbone atoms only — not comparable to full-atom values): 6710 Å² total; per-residue (Å²): 129,84,73,66,89,73,45,63,41,90,90,76,68,45,76,42,82,92,57,75,57,67,95,61,50,39,51,52,50,25,55,74,68,74,31,78,66,74,83,79,87,72,84,87,76,87,80,52,72,71,61,57,57,65,71,47,96,74,81,88,85,86,72,98,70,48,76,87,48,30,66,58,37,34,74,78,68,70,38,86,68,79,90,75,81,69,97,59,86,86,82,80,80,88,128

pLDDT: mean 89.88, std 8.39, range [44.12, 97.19]

Nearest PDB structures (foldseek):
  1tf2-assembly1_A  TM=7.039E-01  e=1.090E-07  Bacillus subtilis
  5k9t-assembly1_A  TM=6.013E-01  e=2.228E-08  Escherichia coli 55989
  4ys0-assembly1_A  TM=7.057E-01  e=1.767E-07  Thermotoga maritima MSB8
  6t4h-assembly1_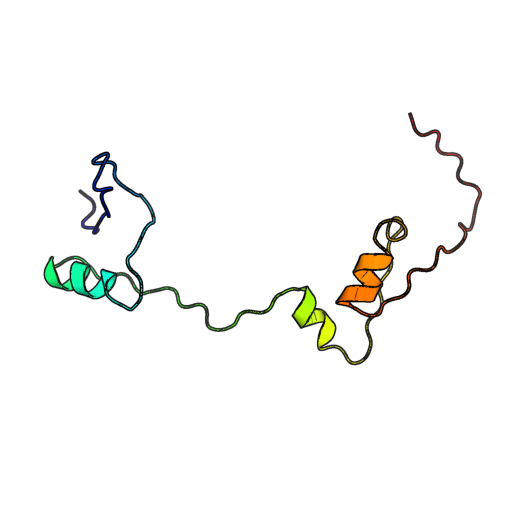A  TM=6.783E-01  e=2.173E-07  Clostridioides difficile 630
  3jv2-assembly2_B  TM=5.857E-01  e=2.864E-07  Bacillus subtilis

Secondary structure (DSSP, 8-state):
------EE-TTT--EETT---TTTHHHHHHHHTT--PPPP--------HHHHHHTSSS-----SSGGGGHHHHHHHH-PPP--PPPSS-------

Foldseek 3Di:
DQLADWDADPPPRDTDPPDADPDCVRQVVCVVSVHPRDDDDDDPDDDDPLRVQLPDPDDDDDDQPCPVVQVVCCVRPVDGDDHDDDPDDDPDDDD

Radius of gyration: 25.72 Å; Cα contacts (8 Å, |Δi|>4): 57; chains: 1; bounding box: 48×33×64 Å